Protein AF-A0A965S373-F1 (afdb_monomer_lite)

Structure (mmCIF, N/CA/C/O backbone):
data_AF-A0A965S373-F1
#
_entry.id   AF-A0A965S373-F1
#
loop_
_atom_site.group_PDB
_atom_site.id
_atom_site.type_symbol
_atom_site.label_atom_id
_atom_site.label_alt_id
_atom_site.label_comp_id
_atom_site.label_asym_id
_atom_site.label_entity_id
_atom_site.label_seq_id
_atom_site.pdbx_PDB_ins_code
_atom_site.Cartn_x
_atom_site.Cartn_y
_atom_site.Cartn_z
_atom_site.occupancy
_atom_site.B_iso_or_equiv
_atom_site.auth_seq_id
_atom_site.auth_comp_id
_atom_site.auth_asym_id
_atom_site.auth_atom_id
_atom_site.pdbx_PDB_model_num
ATOM 1 N N . MET A 1 1 ? -3.276 14.914 -12.754 1.00 55.00 1 MET A N 1
ATOM 2 C CA . MET A 1 1 ? -3.321 13.969 -11.616 1.00 55.00 1 MET A CA 1
ATOM 3 C C . MET A 1 1 ? -4.754 13.479 -11.452 1.00 55.00 1 MET A C 1
ATOM 5 O O . MET A 1 1 ? -5.642 14.310 -11.285 1.00 55.00 1 MET A O 1
ATOM 9 N N . ASN A 1 2 ? -5.015 12.175 -11.580 1.00 73.25 2 ASN A N 1
ATOM 10 C CA . ASN A 1 2 ? -6.381 11.646 -11.516 1.00 73.25 2 ASN A CA 1
ATOM 11 C C . ASN A 1 2 ? -6.845 11.510 -10.052 1.00 73.25 2 ASN A C 1
ATOM 13 O O . ASN A 1 2 ? -6.808 10.436 -9.455 1.00 73.25 2 ASN A O 1
ATOM 17 N N . ASN A 1 3 ? -7.256 12.633 -9.456 1.00 81.69 3 ASN A N 1
ATOM 18 C CA . ASN A 1 3 ? -7.684 12.715 -8.053 1.00 81.69 3 ASN A CA 1
ATOM 19 C C . ASN A 1 3 ? -8.822 11.737 -7.715 1.00 81.69 3 ASN A C 1
ATOM 21 O O . ASN A 1 3 ? -8.932 11.292 -6.574 1.00 81.69 3 ASN A O 1
ATOM 25 N N . THR A 1 4 ? -9.654 11.384 -8.694 1.00 89.25 4 THR A N 1
ATOM 26 C CA . THR A 1 4 ? -10.737 10.410 -8.529 1.00 89.25 4 THR A CA 1
ATOM 27 C C . THR A 1 4 ? -10.191 8.998 -8.335 1.00 89.25 4 THR A C 1
ATOM 29 O O . THR A 1 4 ? -10.628 8.300 -7.423 1.00 89.25 4 THR A O 1
ATOM 32 N N . GLN A 1 5 ? -9.188 8.586 -9.117 1.00 91.69 5 GLN A N 1
ATOM 33 C CA . GLN A 1 5 ? -8.554 7.274 -8.949 1.00 91.69 5 GLN A CA 1
ATOM 34 C C . GLN A 1 5 ? -7.871 7.141 -7.58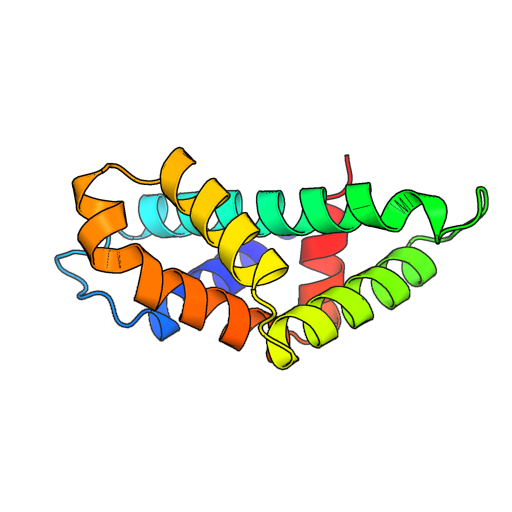3 1.00 91.69 5 GLN A C 1
ATOM 36 O O . GLN A 1 5 ? -8.093 6.147 -6.896 1.00 91.69 5 GLN A O 1
ATOM 41 N N . LEU A 1 6 ? -7.132 8.159 -7.127 1.00 92.31 6 LEU A N 1
ATOM 42 C CA . LEU A 1 6 ? -6.510 8.140 -5.794 1.00 92.31 6 LEU A CA 1
ATOM 43 C C . LEU A 1 6 ? -7.548 8.012 -4.672 1.00 92.31 6 LEU A C 1
ATOM 45 O O . LEU A 1 6 ? -7.368 7.218 -3.748 1.00 92.31 6 LEU A O 1
ATOM 49 N N . LYS A 1 7 ? -8.666 8.742 -4.776 1.00 92.25 7 LYS A N 1
ATOM 50 C CA . LYS A 1 7 ? -9.797 8.617 -3.843 1.00 92.25 7 LYS A CA 1
ATOM 51 C C . LYS A 1 7 ? -10.401 7.220 -3.856 1.00 92.25 7 LYS A C 1
ATOM 53 O O . LYS A 1 7 ? -10.691 6.686 -2.787 1.00 92.25 7 LYS A O 1
ATOM 58 N N . ASN A 1 8 ? -10.543 6.609 -5.029 1.00 93.38 8 ASN A N 1
ATOM 59 C CA . ASN A 1 8 ? -11.066 5.252 -5.152 1.00 93.38 8 ASN A CA 1
ATOM 60 C C . ASN A 1 8 ? -10.127 4.231 -4.498 1.00 93.38 8 ASN A C 1
ATOM 62 O O . ASN A 1 8 ? -10.593 3.387 -3.737 1.00 93.38 8 ASN A O 1
ATOM 66 N N . ILE A 1 9 ? -8.813 4.341 -4.715 1.00 94.94 9 ILE A N 1
ATOM 67 C CA . ILE A 1 9 ? -7.815 3.466 -4.078 1.00 94.94 9 ILE A CA 1
ATOM 68 C C . ILE A 1 9 ? -7.840 3.644 -2.552 1.00 94.94 9 ILE A C 1
ATOM 70 O O . ILE A 1 9 ? -7.922 2.660 -1.818 1.00 94.94 9 ILE A O 1
ATOM 74 N N . GLY A 1 10 ? -7.837 4.887 -2.059 1.00 93.06 10 GLY A N 1
ATOM 75 C CA . GLY A 1 10 ? -7.934 5.167 -0.622 1.00 93.06 10 GLY A CA 1
ATOM 76 C C . GLY A 1 10 ? -9.220 4.612 0.002 1.00 93.06 10 GLY A C 1
ATOM 77 O O . GLY A 1 10 ? -9.185 4.004 1.072 1.00 93.06 10 GLY A O 1
ATOM 78 N N . SER A 1 11 ? -10.345 4.732 -0.706 1.00 91.75 11 SER A N 1
ATOM 79 C CA . SER A 1 11 ? -11.635 4.177 -0.278 1.00 91.75 11 SER A CA 1
ATOM 80 C C . SER A 1 11 ? -11.625 2.646 -0.243 1.00 91.75 11 SER A C 1
ATOM 82 O O . SER A 1 11 ? -12.162 2.064 0.696 1.00 91.75 11 SER A O 1
ATOM 84 N N . LYS A 1 12 ? -10.965 1.980 -1.205 1.00 93.19 12 LYS A N 1
ATOM 85 C CA . LYS A 1 12 ? -10.785 0.515 -1.200 1.00 93.19 12 LYS A CA 1
ATOM 86 C C . LYS A 1 12 ? -10.024 0.043 0.038 1.00 93.19 12 LYS A C 1
ATOM 88 O O . LYS A 1 12 ? -10.444 -0.920 0.676 1.00 93.19 12 LYS A O 1
ATOM 93 N N . VAL A 1 13 ? -8.942 0.732 0.404 1.00 94.31 13 VAL A N 1
ATOM 94 C CA . VAL A 1 13 ? -8.165 0.407 1.612 1.00 94.31 13 VAL A CA 1
ATOM 95 C C . VAL A 1 13 ? -9.020 0.580 2.867 1.00 94.31 13 VAL A C 1
ATOM 97 O O . VAL A 1 13 ? -9.051 -0.317 3.705 1.00 94.31 13 VAL A O 1
ATOM 100 N N . LEU A 1 14 ? -9.754 1.689 2.992 1.00 91.00 14 LEU A N 1
ATOM 101 C CA . LEU A 1 14 ? -10.633 1.914 4.146 1.00 91.00 14 LEU A CA 1
ATOM 102 C C . LEU A 1 14 ? -11.749 0.874 4.247 1.00 91.00 14 LEU A C 1
ATOM 104 O O . LEU A 1 14 ? -12.030 0.394 5.343 1.00 91.00 14 LEU A O 1
ATOM 108 N N . ALA A 1 15 ? -12.354 0.500 3.119 1.00 90.25 15 ALA A N 1
ATOM 109 C CA . ALA A 1 15 ? -13.367 -0.547 3.081 1.00 90.25 15 ALA A CA 1
ATOM 110 C C . ALA A 1 15 ? -12.797 -1.897 3.552 1.00 90.25 15 ALA A C 1
ATOM 112 O O . ALA A 1 15 ? -13.415 -2.566 4.376 1.00 90.25 15 ALA A O 1
ATOM 113 N N . LYS A 1 16 ? -11.588 -2.267 3.105 1.00 92.81 16 LYS A N 1
ATOM 114 C CA . LYS A 1 16 ? -10.909 -3.502 3.541 1.00 92.81 16 LYS A CA 1
ATOM 115 C C . LYS A 1 16 ? -10.458 -3.475 5.001 1.00 92.81 16 LYS A C 1
ATOM 117 O O . LYS A 1 16 ? -10.388 -4.525 5.629 1.00 92.81 16 LYS A O 1
ATOM 122 N N . ALA A 1 17 ? -10.151 -2.300 5.547 1.00 90.69 17 ALA A N 1
ATOM 123 C CA . ALA A 1 17 ? -9.758 -2.168 6.947 1.00 90.69 17 ALA A CA 1
ATOM 124 C C . ALA A 1 17 ? -10.915 -2.454 7.921 1.00 90.69 17 ALA A C 1
ATOM 126 O O . ALA A 1 17 ? -10.655 -2.661 9.103 1.00 90.69 17 ALA A O 1
ATOM 127 N N . ASN A 1 18 ? -12.162 -2.481 7.429 1.00 84.25 18 ASN A N 1
ATOM 128 C CA . ASN A 1 18 ? -13.373 -2.790 8.192 1.00 84.25 18 ASN A CA 1
ATOM 129 C C . ASN A 1 18 ? -13.507 -1.971 9.492 1.00 84.25 18 ASN A C 1
ATOM 131 O O . ASN A 1 18 ? -13.902 -2.482 10.536 1.00 84.25 18 ASN A O 1
ATOM 135 N N . ILE A 1 19 ? -13.126 -0.693 9.426 1.00 82.19 19 ILE A N 1
ATOM 136 C CA . ILE A 1 19 ? -13.314 0.273 10.512 1.00 82.19 19 ILE A CA 1
ATOM 137 C C . ILE A 1 19 ? -14.765 0.761 10.439 1.00 82.19 19 ILE A C 1
ATOM 139 O O . ILE A 1 19 ? -15.239 1.093 9.347 1.00 82.19 19 ILE A O 1
ATOM 143 N N . SER A 1 20 ? -15.465 0.768 11.574 1.00 72.69 20 SER A N 1
ATOM 144 C CA . SER A 1 20 ? -16.879 1.154 11.670 1.00 72.69 20 SER A CA 1
ATOM 145 C C . SER A 1 20 ? -17.104 2.594 11.182 1.00 72.69 20 SER A C 1
ATOM 147 O O . SER A 1 20 ? -16.204 3.429 11.247 1.00 72.69 20 SER A O 1
ATOM 149 N N . GLU A 1 21 ? -18.274 2.894 10.611 1.00 67.94 21 GLU A N 1
ATOM 150 C CA . GLU A 1 21 ? -18.518 4.195 9.963 1.00 67.94 21 GLU A CA 1
ATOM 151 C C . GLU A 1 21 ? -18.567 5.364 10.949 1.00 67.94 21 GLU A C 1
ATOM 153 O O . GLU A 1 21 ? -18.131 6.462 10.618 1.00 67.94 21 GLU A O 1
ATOM 158 N N . ASP A 1 22 ? -19.033 5.100 12.165 1.00 65.88 22 ASP A N 1
ATOM 159 C CA . ASP A 1 22 ? -18.997 5.995 13.319 1.00 65.88 22 ASP A CA 1
ATOM 160 C C . ASP A 1 22 ? -17.563 6.322 13.766 1.00 65.88 22 ASP A C 1
ATOM 162 O O . ASP A 1 22 ? -17.306 7.393 14.317 1.00 65.88 22 ASP A O 1
ATOM 166 N N . GLU A 1 23 ? -16.607 5.446 13.453 1.00 67.31 23 GLU A N 1
ATOM 167 C CA . GLU A 1 23 ? -15.184 5.624 13.747 1.00 67.31 23 GLU A CA 1
ATOM 168 C C . GLU A 1 23 ? -14.357 6.047 12.526 1.00 67.31 23 GLU A C 1
ATOM 170 O O . GLU A 1 23 ? -13.186 6.423 12.665 1.00 67.31 23 GLU A O 1
ATOM 175 N N . LYS A 1 24 ? -14.948 6.025 11.324 1.00 65.12 24 LYS A N 1
ATOM 176 C CA . LYS A 1 24 ? -14.349 6.608 10.121 1.00 65.12 24 LYS A CA 1
ATOM 177 C C . LYS A 1 24 ? -14.346 8.124 10.301 1.00 65.12 24 LYS A C 1
ATOM 179 O O . LYS A 1 24 ? -15.348 8.790 10.060 1.00 65.12 24 LYS A O 1
ATOM 184 N N . PHE A 1 25 ? -13.193 8.671 10.694 1.00 56.88 25 PHE A N 1
ATOM 185 C CA . PHE A 1 25 ? -12.903 10.112 10.730 1.00 56.88 25 PHE A CA 1
ATOM 186 C C . PHE A 1 25 ? -13.533 10.784 9.511 1.00 56.88 25 PHE A C 1
ATOM 188 O O . PHE A 1 25 ? -13.104 10.458 8.405 1.00 56.88 25 PHE A O 1
ATOM 195 N N . GLY A 1 26 ? -14.563 11.625 9.716 1.00 58.81 26 GLY A N 1
ATOM 196 C CA . GLY A 1 26 ? -15.470 12.166 8.688 1.00 58.81 26 GLY A CA 1
ATOM 197 C C . GLY A 1 26 ? -14.990 11.905 7.263 1.00 58.81 26 GLY A C 1
ATOM 198 O O . GLY A 1 26 ? -14.037 12.555 6.841 1.00 58.81 26 GLY A O 1
ATOM 199 N N . SER A 1 27 ? -15.585 10.899 6.603 1.00 70.06 27 SER A N 1
ATOM 200 C CA . SER A 1 27 ? -15.000 10.015 5.565 1.00 70.06 27 SER A CA 1
ATOM 201 C C . SER A 1 27 ? -13.923 10.601 4.636 1.00 70.06 27 SER A C 1
ATOM 203 O O . SER A 1 27 ? -12.963 9.917 4.286 1.00 70.06 27 SER A O 1
ATOM 205 N N . VAL A 1 28 ? -14.037 11.874 4.267 1.00 80.00 28 VAL A N 1
ATOM 206 C CA . VAL A 1 28 ? -13.063 12.635 3.481 1.00 80.00 28 VAL A CA 1
ATOM 207 C C . VAL A 1 28 ? -11.689 12.734 4.158 1.00 80.00 28 VAL A C 1
ATOM 209 O O . VAL A 1 28 ? -10.684 12.491 3.493 1.00 80.00 28 VAL A O 1
ATOM 212 N N . ILE A 1 29 ? -11.613 13.058 5.454 1.00 82.25 29 ILE A N 1
ATOM 213 C CA . ILE A 1 29 ? -10.332 13.208 6.173 1.00 82.25 29 ILE A CA 1
ATOM 214 C C . ILE A 1 29 ? -9.617 11.858 6.247 1.00 82.25 29 ILE A C 1
ATOM 216 O O . ILE A 1 29 ? -8.427 11.777 5.939 1.00 82.25 29 ILE A O 1
ATOM 220 N N . ALA A 1 30 ? -10.350 10.787 6.571 1.00 84.25 30 ALA A N 1
ATOM 221 C CA . ALA A 1 30 ? -9.804 9.434 6.563 1.00 84.25 30 ALA A CA 1
ATOM 222 C C . ALA A 1 30 ? -9.248 9.054 5.182 1.00 84.25 30 ALA A C 1
ATOM 224 O O . ALA A 1 30 ? -8.129 8.554 5.092 1.00 84.25 30 ALA A O 1
ATOM 225 N N . ILE A 1 31 ? -9.987 9.323 4.099 1.00 88.31 31 ILE A N 1
ATOM 226 C CA . ILE A 1 31 ? -9.530 9.022 2.734 1.00 88.31 31 ILE A CA 1
ATOM 227 C C . ILE A 1 31 ? -8.241 9.785 2.409 1.00 88.31 31 ILE A C 1
ATOM 229 O O . ILE A 1 31 ? -7.295 9.186 1.900 1.00 88.31 31 ILE A O 1
ATOM 233 N N . LEU A 1 32 ? -8.173 11.083 2.721 1.00 89.38 32 LEU A N 1
ATOM 234 C CA . LEU A 1 32 ? -6.985 11.905 2.464 1.00 89.38 32 LEU A CA 1
ATOM 235 C C . LEU A 1 32 ? -5.762 11.406 3.241 1.00 89.38 32 LEU A C 1
ATOM 237 O O . LEU A 1 32 ? -4.675 11.299 2.675 1.00 89.38 32 LEU A O 1
ATOM 241 N N . MET A 1 33 ? -5.951 11.033 4.506 1.00 90.50 33 MET A N 1
ATOM 242 C CA . MET A 1 33 ? -4.904 10.450 5.341 1.00 90.50 33 MET A CA 1
ATOM 243 C C . MET A 1 33 ? -4.402 9.116 4.772 1.00 90.50 33 MET A C 1
ATOM 245 O O . MET A 1 33 ? -3.198 8.898 4.661 1.00 90.50 33 MET A O 1
ATOM 249 N N . ILE A 1 34 ? -5.306 8.232 4.339 1.00 93.19 34 ILE A N 1
ATOM 250 C CA . ILE A 1 34 ? -4.912 6.968 3.707 1.00 93.19 34 ILE A CA 1
ATOM 251 C C . ILE A 1 34 ? -4.163 7.206 2.393 1.00 93.19 34 ILE A C 1
ATOM 253 O O . ILE A 1 34 ? -3.154 6.547 2.153 1.00 93.19 34 ILE A O 1
ATOM 257 N N . ILE A 1 35 ? -4.586 8.168 1.570 1.00 93.69 35 ILE A N 1
ATOM 258 C CA . ILE A 1 35 ? -3.847 8.543 0.356 1.00 93.69 35 ILE A CA 1
ATOM 259 C C . ILE A 1 35 ? -2.437 9.038 0.714 1.00 93.69 35 ILE A C 1
ATOM 261 O O . ILE A 1 35 ? -1.476 8.589 0.092 1.00 93.69 35 ILE A O 1
ATOM 265 N N . SER A 1 36 ? -2.292 9.892 1.736 1.00 93.94 36 SER A N 1
ATOM 266 C CA . SER A 1 36 ? -0.985 10.355 2.241 1.00 93.94 36 SER A CA 1
ATOM 267 C C . SER A 1 36 ? -0.072 9.181 2.615 1.00 93.94 36 SER A C 1
ATOM 269 O O . SER A 1 36 ? 1.076 9.098 2.162 1.00 93.94 36 SER A O 1
ATOM 271 N N . ILE A 1 37 ? -0.608 8.212 3.366 1.00 95.00 37 ILE A N 1
ATOM 272 C CA . ILE A 1 37 ? 0.106 6.991 3.758 1.00 95.00 37 ILE A CA 1
ATOM 273 C C . ILE A 1 37 ? 0.538 6.194 2.524 1.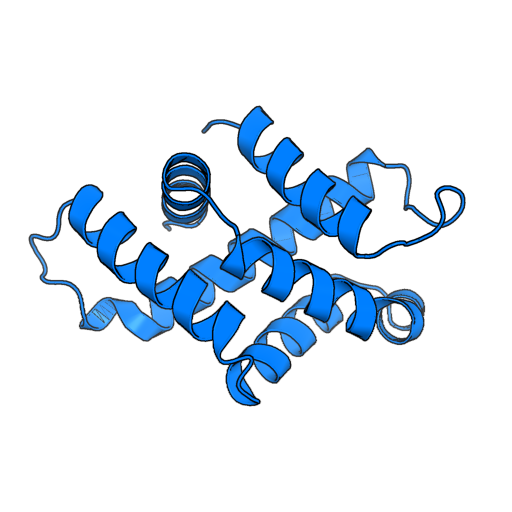00 95.00 37 ILE A C 1
ATOM 275 O O . ILE A 1 37 ? 1.711 5.830 2.423 1.00 95.00 37 ILE A O 1
ATOM 279 N N . ILE A 1 38 ? -0.376 5.940 1.580 1.00 96.12 38 ILE A N 1
ATOM 280 C CA . ILE A 1 38 ? -0.087 5.175 0.358 1.00 96.12 38 ILE A CA 1
ATOM 281 C C . ILE A 1 38 ? 1.031 5.856 -0.433 1.00 96.12 38 ILE A C 1
ATOM 283 O O . ILE A 1 38 ? 2.043 5.221 -0.721 1.00 96.12 38 ILE A O 1
ATOM 287 N N . LEU A 1 39 ? 0.898 7.149 -0.738 1.00 95.44 39 LEU A N 1
ATOM 288 C CA . LEU A 1 39 ? 1.895 7.880 -1.523 1.00 95.44 39 LEU A CA 1
ATOM 289 C C . LEU A 1 39 ? 3.257 7.909 -0.825 1.00 95.44 39 LEU A C 1
ATOM 291 O O . LEU A 1 39 ? 4.288 7.764 -1.479 1.00 95.44 39 LEU A O 1
ATOM 295 N N . THR A 1 40 ? 3.280 8.017 0.504 1.00 95.69 40 THR A N 1
ATOM 296 C CA . THR A 1 40 ? 4.522 7.939 1.282 1.00 95.69 40 THR A CA 1
ATOM 297 C C . THR A 1 40 ? 5.170 6.556 1.182 1.00 95.69 40 THR A C 1
ATOM 299 O O . THR A 1 40 ? 6.388 6.465 1.026 1.00 95.69 40 THR A O 1
ATOM 302 N N . VAL A 1 41 ? 4.387 5.471 1.223 1.00 94.81 41 VAL A N 1
ATOM 303 C CA . VAL A 1 41 ? 4.897 4.103 1.013 1.00 94.81 41 VAL A CA 1
ATOM 304 C C . VAL A 1 41 ? 5.497 3.960 -0.386 1.00 94.81 41 VAL A C 1
ATOM 306 O O . VAL A 1 41 ? 6.614 3.457 -0.514 1.00 94.81 41 VAL A O 1
ATOM 309 N N . ILE A 1 42 ? 4.797 4.438 -1.420 1.00 95.50 42 ILE A N 1
ATOM 310 C CA . ILE A 1 42 ? 5.277 4.358 -2.805 1.00 95.50 42 ILE A CA 1
ATOM 311 C C . ILE A 1 42 ? 6.554 5.179 -2.997 1.00 95.50 42 ILE A C 1
ATOM 313 O O . ILE A 1 42 ? 7.511 4.664 -3.566 1.00 95.50 42 ILE A O 1
ATOM 317 N N . ARG A 1 43 ? 6.637 6.399 -2.451 1.00 94.50 43 ARG A N 1
ATOM 318 C CA . ARG A 1 43 ? 7.868 7.212 -2.487 1.00 94.50 43 ARG A CA 1
ATOM 319 C C . ARG A 1 43 ? 9.054 6.499 -1.857 1.00 94.50 43 ARG A C 1
ATOM 321 O O . ARG A 1 43 ? 10.138 6.493 -2.426 1.00 94.50 43 ARG A O 1
ATOM 328 N N . VAL A 1 44 ? 8.856 5.870 -0.698 1.00 93.12 44 VAL A N 1
ATOM 329 C CA . VAL A 1 44 ? 9.922 5.097 -0.042 1.00 93.12 44 VAL A CA 1
ATOM 330 C C . VAL A 1 44 ? 10.371 3.935 -0.927 1.00 93.12 44 VAL A C 1
ATOM 332 O O . VAL A 1 44 ? 11.570 3.704 -1.052 1.00 93.12 44 VAL A O 1
ATOM 335 N N . LEU A 1 45 ? 9.436 3.227 -1.564 1.00 93.25 45 LEU A N 1
ATOM 336 C CA . LEU A 1 45 ? 9.758 2.148 -2.499 1.00 93.25 45 LEU A CA 1
ATOM 337 C C . LEU A 1 45 ? 10.552 2.667 -3.704 1.00 93.25 45 LEU A C 1
ATOM 339 O O . LEU A 1 45 ? 11.571 2.073 -4.054 1.00 93.25 45 LEU A O 1
ATOM 343 N N . GLN A 1 46 ? 10.113 3.774 -4.309 1.00 92.62 46 GLN A N 1
ATOM 344 C CA . GLN A 1 46 ? 10.786 4.404 -5.445 1.00 92.62 46 GLN A CA 1
ATOM 345 C C . GLN A 1 46 ? 12.211 4.818 -5.081 1.00 92.62 46 GLN A C 1
ATOM 347 O O . GLN A 1 46 ? 13.149 4.462 -5.790 1.00 92.62 46 GLN A O 1
ATOM 352 N N . GLU A 1 47 ? 12.384 5.478 -3.936 1.00 92.06 47 GLU A N 1
ATOM 353 C CA . GLU A 1 47 ? 13.678 5.950 -3.442 1.00 92.06 47 GLU A CA 1
ATOM 354 C C . GLU A 1 47 ? 14.634 4.791 -3.124 1.00 92.06 47 GLU A C 1
ATOM 356 O O . GLU A 1 47 ? 15.813 4.839 -3.471 1.00 92.06 47 GLU A O 1
ATOM 361 N N . CYS A 1 48 ? 14.133 3.708 -2.518 1.00 89.38 48 CYS A N 1
ATOM 362 C CA . CYS A 1 48 ? 14.932 2.510 -2.248 1.00 89.38 48 CYS A CA 1
ATOM 363 C C . CYS A 1 48 ? 15.382 1.791 -3.529 1.00 89.38 48 CYS A C 1
ATOM 365 O O . CYS A 1 48 ? 16.444 1.173 -3.539 1.00 89.38 48 CYS A O 1
ATOM 367 N N . ASN A 1 49 ? 14.589 1.869 -4.598 1.00 89.06 49 ASN A N 1
ATOM 368 C CA . ASN A 1 49 ? 14.823 1.145 -5.845 1.00 89.06 49 ASN A CA 1
ATOM 369 C C . ASN A 1 49 ? 15.314 2.042 -6.995 1.00 89.06 49 ASN A C 1
ATOM 371 O O . ASN A 1 49 ? 15.492 1.547 -8.104 1.00 89.06 49 ASN A O 1
ATOM 375 N N . LYS A 1 50 ? 15.567 3.337 -6.769 1.00 87.81 50 LYS A N 1
ATOM 376 C CA . LYS A 1 50 ? 15.923 4.303 -7.828 1.00 87.81 50 LYS A CA 1
ATOM 377 C C . LYS A 1 50 ? 17.167 3.914 -8.631 1.00 87.81 50 LYS A C 1
ATOM 379 O O . LYS A 1 50 ? 17.235 4.181 -9.822 1.00 87.81 50 LYS A O 1
ATOM 384 N N . ASN A 1 51 ? 18.108 3.214 -7.998 1.00 89.38 51 ASN A N 1
ATOM 385 C CA . ASN A 1 51 ? 19.342 2.748 -8.637 1.00 89.38 51 ASN A CA 1
ATOM 386 C C . ASN A 1 51 ? 19.126 1.550 -9.580 1.00 89.38 51 ASN A C 1
ATOM 388 O O . ASN A 1 51 ? 20.041 1.187 -10.311 1.00 89.38 51 ASN A O 1
ATOM 392 N N . LYS A 1 52 ? 17.947 0.911 -9.552 1.00 89.81 52 LYS A N 1
ATOM 393 C CA . LYS A 1 52 ? 17.584 -0.177 -10.477 1.00 89.81 52 LYS A CA 1
ATOM 394 C C . LYS A 1 52 ? 17.135 0.346 -11.848 1.00 89.81 52 LYS A C 1
ATOM 396 O O . LYS A 1 52 ? 16.969 -0.447 -12.768 1.00 89.81 52 LYS A O 1
ATOM 401 N N . LEU A 1 53 ? 16.913 1.654 -11.981 1.00 88.12 53 LEU A N 1
ATOM 402 C CA . LEU A 1 53 ? 16.541 2.295 -13.238 1.00 88.12 53 LEU A CA 1
ATOM 403 C C . LEU A 1 53 ? 17.767 2.916 -13.906 1.00 88.12 53 LEU A C 1
ATOM 405 O O . LEU A 1 53 ? 18.634 3.483 -13.242 1.00 88.12 53 LEU A O 1
ATOM 409 N N . SER A 1 54 ? 17.817 2.843 -15.235 1.00 86.06 54 SER A N 1
ATOM 410 C CA . SER A 1 54 ? 18.804 3.581 -16.017 1.00 86.06 54 SER A CA 1
ATOM 411 C C . SER A 1 54 ? 18.486 5.081 -16.025 1.00 86.06 54 SER A C 1
ATOM 413 O O . SER A 1 54 ? 17.337 5.501 -15.859 1.00 86.06 54 SER A O 1
ATOM 415 N N . ALA A 1 55 ? 19.505 5.904 -16.288 1.00 80.38 55 ALA A N 1
ATOM 416 C CA . ALA A 1 55 ? 19.338 7.351 -16.451 1.00 80.38 55 ALA A CA 1
ATOM 417 C C . ALA A 1 55 ? 18.370 7.722 -17.597 1.00 80.38 55 ALA A C 1
ATOM 419 O O . ALA A 1 55 ? 17.780 8.796 -17.577 1.00 80.38 55 ALA A O 1
ATOM 420 N N . SER A 1 56 ? 18.191 6.828 -18.573 1.00 83.62 56 SER A N 1
ATOM 421 C CA . SER A 1 56 ? 17.312 6.982 -19.736 1.00 83.62 56 SER A CA 1
ATOM 422 C C . SER A 1 56 ? 15.981 6.225 -19.613 1.00 83.62 56 SER A C 1
ATOM 424 O O . SER A 1 56 ? 15.341 5.950 -20.626 1.00 83.62 56 SER A O 1
ATOM 426 N N . CYS A 1 57 ? 15.556 5.863 -18.397 1.00 87.44 57 CYS A N 1
ATOM 427 C CA . CYS A 1 57 ? 14.302 5.137 -18.197 1.00 87.44 57 CYS A CA 1
ATOM 428 C C . CYS A 1 57 ? 13.065 5.969 -18.576 1.00 87.44 57 CYS A C 1
ATOM 430 O O . CYS A 1 57 ? 12.969 7.169 -18.305 1.00 87.44 57 CYS A O 1
ATOM 432 N N . THR A 1 58 ? 12.084 5.306 -19.180 1.00 89.75 58 THR A N 1
ATOM 433 C CA . THR A 1 58 ? 10.790 5.894 -19.525 1.00 89.75 58 THR A CA 1
ATOM 434 C C . THR A 1 58 ? 9.809 5.808 -18.351 1.00 89.75 58 THR A C 1
ATOM 436 O O . THR A 1 58 ? 10.009 5.072 -17.381 1.00 89.75 58 THR A O 1
ATOM 439 N N . ALA A 1 59 ? 8.690 6.533 -18.440 1.00 87.06 59 ALA A N 1
ATOM 440 C CA . ALA A 1 59 ? 7.595 6.395 -17.476 1.00 87.06 59 ALA A CA 1
ATOM 441 C C . ALA A 1 59 ? 7.020 4.963 -17.442 1.00 87.06 59 ALA A C 1
ATOM 443 O O . ALA A 1 59 ? 6.650 4.473 -16.374 1.00 87.06 59 ALA A O 1
ATOM 444 N N . ALA A 1 60 ? 7.006 4.272 -18.588 1.00 89.19 60 ALA A N 1
ATOM 445 C CA . ALA A 1 60 ? 6.571 2.882 -18.684 1.00 89.19 60 ALA A CA 1
ATOM 446 C C . ALA A 1 60 ? 7.523 1.937 -17.931 1.00 89.19 60 ALA A C 1
ATOM 448 O O . ALA A 1 60 ? 7.056 1.072 -17.189 1.00 89.19 60 ALA A O 1
ATOM 449 N N . ASP A 1 61 ? 8.838 2.156 -18.030 1.00 90.56 61 ASP A N 1
ATOM 450 C CA . ASP A 1 61 ? 9.839 1.364 -17.301 1.00 90.56 61 ASP A CA 1
ATOM 451 C C . ASP A 1 61 ? 9.684 1.526 -15.786 1.00 90.56 61 ASP A C 1
ATOM 453 O O . ASP A 1 61 ? 9.701 0.543 -15.042 1.00 90.56 61 ASP A O 1
ATOM 457 N N . LYS A 1 62 ? 9.456 2.766 -15.325 1.00 90.50 62 LYS A N 1
ATOM 458 C CA . LYS A 1 62 ? 9.163 3.065 -13.915 1.00 90.50 62 LYS A CA 1
ATOM 459 C C . LYS A 1 62 ? 7.909 2.342 -13.437 1.00 90.50 62 LYS A C 1
ATOM 461 O O . LYS A 1 62 ? 7.939 1.704 -12.386 1.00 90.50 62 LYS A O 1
ATOM 466 N N . CYS A 1 63 ? 6.817 2.428 -14.196 1.00 91.44 63 CYS A N 1
ATOM 467 C CA . CYS A 1 63 ? 5.562 1.764 -13.844 1.00 91.44 63 CYS A CA 1
ATOM 468 C C . CYS A 1 63 ? 5.715 0.242 -13.814 1.00 91.44 63 CYS A C 1
ATOM 470 O O . CYS A 1 63 ? 5.197 -0.394 -12.900 1.00 91.44 63 CYS A O 1
ATOM 472 N N . SER A 1 64 ? 6.458 -0.333 -14.761 1.00 92.56 64 SER A N 1
ATOM 473 C CA . SER A 1 64 ? 6.729 -1.770 -14.807 1.00 92.56 64 SER A CA 1
ATOM 474 C C . SER A 1 64 ? 7.537 -2.227 -13.590 1.00 92.56 64 SER A C 1
ATOM 476 O O . SER A 1 64 ? 7.098 -3.110 -12.852 1.00 92.56 64 SER A O 1
ATOM 478 N N . LEU A 1 65 ? 8.681 -1.586 -13.324 1.00 93.94 65 LEU A N 1
ATOM 479 C CA . LEU A 1 65 ? 9.550 -1.946 -12.203 1.00 93.94 65 LEU A CA 1
ATOM 480 C C . LEU A 1 65 ? 8.845 -1.745 -10.858 1.00 93.94 65 LEU A C 1
ATOM 482 O O . LEU A 1 65 ? 8.752 -2.669 -10.052 1.00 93.94 65 LEU A O 1
ATOM 486 N N . TYR A 1 66 ? 8.348 -0.535 -10.597 1.00 94.69 66 TYR A N 1
ATOM 487 C CA . TYR A 1 66 ? 7.743 -0.224 -9.307 1.00 94.69 66 TYR A CA 1
ATOM 488 C C . TYR A 1 66 ? 6.406 -0.937 -9.119 1.00 94.69 66 TYR A C 1
ATOM 490 O O . TYR A 1 66 ? 6.102 -1.344 -8.003 1.00 94.69 66 TYR A O 1
ATOM 498 N N . GLY A 1 67 ? 5.639 -1.160 -10.187 1.00 94.50 67 GLY A N 1
ATOM 499 C CA . GLY A 1 67 ? 4.425 -1.970 -10.148 1.00 94.50 67 GLY A CA 1
ATOM 500 C C . GLY A 1 67 ? 4.687 -3.413 -9.733 1.00 94.50 67 GLY A C 1
ATOM 501 O O . GLY A 1 67 ? 3.989 -3.933 -8.859 1.00 94.50 67 GLY A O 1
ATOM 502 N N . ALA A 1 68 ? 5.717 -4.042 -10.308 1.00 95.00 68 ALA A N 1
ATOM 503 C CA . ALA A 1 68 ? 6.136 -5.387 -9.926 1.00 95.00 68 ALA A CA 1
ATOM 504 C C . ALA A 1 68 ? 6.564 -5.445 -8.450 1.00 95.00 68 ALA A C 1
ATOM 506 O O . ALA A 1 68 ? 6.091 -6.301 -7.705 1.00 95.00 68 ALA A O 1
ATOM 507 N N . GLU A 1 69 ? 7.376 -4.485 -8.002 1.00 95.62 69 GLU A N 1
ATOM 508 C CA . GLU A 1 69 ? 7.855 -4.406 -6.616 1.00 95.62 69 GLU A CA 1
ATOM 509 C C . GLU A 1 69 ? 6.708 -4.160 -5.618 1.00 95.62 69 GLU A C 1
ATOM 511 O O . GLU A 1 69 ? 6.680 -4.775 -4.553 1.00 95.62 69 GLU A O 1
ATOM 516 N N . ILE A 1 70 ? 5.728 -3.305 -5.951 1.00 96.19 70 ILE A N 1
ATOM 517 C CA . ILE A 1 70 ? 4.530 -3.091 -5.120 1.00 96.19 70 ILE A CA 1
ATOM 518 C C . ILE A 1 70 ? 3.811 -4.423 -4.896 1.00 96.19 70 ILE A C 1
ATOM 520 O O . ILE A 1 70 ? 3.549 -4.787 -3.747 1.00 96.19 70 ILE A O 1
ATOM 524 N N . LYS A 1 71 ? 3.541 -5.174 -5.973 1.00 96.56 71 LYS A N 1
ATOM 525 C CA . LYS A 1 71 ? 2.874 -6.478 -5.875 1.00 96.56 71 LYS A CA 1
ATOM 526 C C . LYS A 1 71 ? 3.711 -7.479 -5.092 1.00 96.56 71 LYS A C 1
ATOM 528 O O . LYS A 1 71 ? 3.187 -8.121 -4.185 1.00 96.56 71 LYS A O 1
ATOM 533 N N . GLU A 1 72 ? 5.003 -7.582 -5.388 1.00 96.31 72 GLU A N 1
ATOM 534 C CA . GLU A 1 72 ? 5.903 -8.515 -4.712 1.00 96.31 72 GLU A CA 1
ATOM 535 C C . GLU A 1 72 ? 5.948 -8.260 -3.200 1.00 96.31 72 GLU A C 1
ATOM 537 O O . GLU A 1 72 ? 5.750 -9.185 -2.409 1.00 96.31 72 GLU A O 1
ATOM 542 N N . TYR A 1 73 ? 6.155 -7.013 -2.764 1.00 96.38 73 TYR A N 1
ATOM 543 C CA . TYR A 1 73 ? 6.203 -6.697 -1.336 1.00 96.38 73 TYR A CA 1
ATOM 544 C C . TYR A 1 73 ? 4.853 -6.895 -0.646 1.00 96.38 73 TYR A C 1
ATOM 546 O O . TYR A 1 73 ? 4.826 -7.316 0.519 1.00 96.38 73 TYR A O 1
ATOM 554 N N . SER A 1 74 ? 3.753 -6.622 -1.350 1.00 96.88 74 SER A N 1
ATOM 555 C CA . SER A 1 74 ? 2.400 -6.884 -0.867 1.00 96.88 74 SER A CA 1
ATOM 556 C C . SER A 1 74 ? 2.107 -8.372 -0.689 1.00 96.88 74 SER A C 1
ATOM 558 O O . SER A 1 74 ? 1.537 -8.743 0.334 1.00 96.88 74 SER A O 1
ATOM 560 N N . ILE A 1 75 ? 2.551 -9.228 -1.613 1.00 96.69 75 ILE A N 1
ATOM 561 C CA . ILE A 1 75 ? 2.377 -10.688 -1.543 1.00 96.69 75 ILE A CA 1
ATOM 562 C C . ILE A 1 75 ? 3.301 -11.290 -0.480 1.00 96.69 75 ILE A C 1
ATOM 564 O O . ILE A 1 75 ? 2.867 -12.042 0.391 1.00 96.69 75 ILE A O 1
ATOM 568 N N . ARG A 1 76 ? 4.589 -10.927 -0.505 1.00 96.62 76 ARG A N 1
ATOM 569 C CA . ARG A 1 76 ? 5.606 -11.470 0.408 1.00 96.62 76 ARG A CA 1
ATOM 570 C C . ARG A 1 76 ? 5.356 -11.068 1.861 1.00 96.62 76 ARG A C 1
ATOM 572 O O . ARG A 1 76 ? 5.764 -11.784 2.775 1.00 96.62 76 ARG A O 1
ATOM 579 N N . ARG A 1 77 ? 4.745 -9.897 2.092 1.00 95.69 77 ARG A N 1
ATOM 580 C CA . ARG A 1 77 ? 4.416 -9.355 3.428 1.00 95.69 77 ARG A CA 1
ATOM 581 C C . ARG A 1 77 ? 5.594 -9.415 4.405 1.00 95.69 77 ARG A C 1
ATOM 583 O O . ARG A 1 77 ? 5.425 -9.722 5.593 1.00 95.69 77 ARG A O 1
ATOM 590 N N . GLY A 1 78 ? 6.794 -9.131 3.897 1.00 96.06 78 GLY A N 1
ATOM 591 C CA . GLY A 1 78 ? 8.041 -9.237 4.646 1.00 96.06 78 GLY A CA 1
ATOM 592 C C . GLY A 1 78 ? 8.062 -8.329 5.876 1.00 96.06 78 GLY A C 1
ATOM 593 O O . GLY A 1 78 ? 7.407 -7.284 5.917 1.00 96.06 78 GLY A O 1
ATOM 594 N N . TRP A 1 79 ? 8.846 -8.709 6.889 1.00 96.56 79 TRP A N 1
ATOM 595 C CA . TRP A 1 79 ? 8.966 -7.931 8.127 1.00 96.56 79 TRP A CA 1
ATOM 596 C C . TRP A 1 79 ? 9.384 -6.480 7.861 1.00 96.56 79 TRP A C 1
ATOM 598 O O . TRP A 1 79 ? 8.798 -5.568 8.439 1.00 96.56 79 TRP A O 1
ATOM 608 N N . PHE A 1 80 ? 10.328 -6.254 6.941 1.00 92.06 80 PHE A N 1
ATOM 609 C CA . PHE A 1 80 ? 10.779 -4.906 6.590 1.00 92.06 80 PHE A CA 1
ATOM 610 C C . PHE A 1 80 ? 9.648 -4.056 5.995 1.00 92.06 80 PHE A C 1
ATOM 612 O O . PHE A 1 80 ? 9.439 -2.928 6.439 1.00 92.06 80 PHE A O 1
ATOM 619 N N . THR A 1 81 ? 8.862 -4.613 5.067 1.00 94.44 81 THR A N 1
ATOM 620 C CA . THR A 1 81 ? 7.679 -3.959 4.484 1.00 94.44 81 THR A CA 1
ATOM 621 C C . THR A 1 81 ? 6.668 -3.593 5.568 1.00 94.44 81 THR A C 1
ATOM 623 O O . THR A 1 81 ? 6.276 -2.432 5.694 1.00 94.44 81 THR A O 1
ATOM 626 N N . LYS A 1 82 ? 6.308 -4.559 6.427 1.00 97.00 82 LYS A N 1
ATOM 627 C CA . LYS A 1 82 ? 5.388 -4.334 7.553 1.00 97.00 82 LYS A CA 1
ATOM 628 C C . LYS A 1 82 ? 5.908 -3.260 8.505 1.00 97.00 82 LYS A C 1
ATOM 630 O O . LYS A 1 82 ? 5.145 -2.397 8.928 1.00 97.00 82 LYS A O 1
ATOM 635 N N . MET A 1 83 ? 7.197 -3.299 8.837 1.00 96.62 83 MET A N 1
ATOM 636 C CA . MET A 1 83 ? 7.846 -2.335 9.722 1.00 96.62 83 MET A CA 1
ATOM 637 C C . MET A 1 83 ? 7.813 -0.922 9.130 1.00 96.62 83 MET A C 1
ATOM 639 O O . MET A 1 83 ? 7.444 0.021 9.830 1.00 96.62 83 MET A O 1
ATOM 643 N N . ARG A 1 84 ? 8.120 -0.768 7.836 1.00 95.00 84 ARG A N 1
ATOM 644 C CA . ARG A 1 84 ? 8.084 0.529 7.144 1.00 95.00 84 ARG A CA 1
ATOM 645 C C . ARG A 1 84 ? 6.676 1.113 7.087 1.00 95.00 84 ARG A C 1
ATOM 647 O O . ARG A 1 84 ? 6.506 2.266 7.477 1.00 95.00 84 ARG A O 1
ATOM 654 N N . ILE A 1 85 ? 5.673 0.318 6.710 1.00 96.88 85 ILE A N 1
ATOM 655 C CA . ILE A 1 85 ? 4.268 0.755 6.715 1.00 96.88 85 ILE A CA 1
ATOM 656 C C . ILE A 1 85 ? 3.841 1.146 8.135 1.00 96.88 85 ILE A C 1
ATOM 658 O O . ILE A 1 85 ? 3.328 2.241 8.340 1.00 96.88 85 ILE A O 1
ATOM 662 N N . LYS A 1 86 ? 4.134 0.318 9.149 1.00 96.94 86 LYS A N 1
ATOM 663 C CA . LYS A 1 86 ? 3.833 0.636 10.557 1.00 96.94 86 LYS A CA 1
ATOM 664 C C . LYS A 1 86 ? 4.502 1.924 11.036 1.00 96.94 86 LYS A C 1
ATOM 666 O O . LYS A 1 86 ? 3.920 2.622 11.861 1.00 96.94 86 LYS A O 1
ATOM 671 N N . LYS A 1 87 ? 5.705 2.244 10.553 1.00 96.31 87 LYS A N 1
ATOM 672 C CA . LYS A 1 87 ? 6.394 3.500 10.877 1.00 96.31 87 LYS A CA 1
ATOM 673 C C . LYS A 1 87 ? 5.690 4.709 10.258 1.00 96.31 87 LYS A C 1
ATOM 675 O O . LYS A 1 87 ? 5.615 5.738 10.918 1.00 96.31 87 LYS A O 1
ATOM 680 N N . ILE A 1 88 ? 5.178 4.583 9.033 1.00 95.94 88 ILE A N 1
ATOM 681 C CA . ILE A 1 88 ? 4.396 5.634 8.362 1.00 95.94 88 ILE A CA 1
ATOM 682 C C . ILE A 1 88 ? 3.052 5.816 9.071 1.00 95.94 88 ILE A C 1
ATOM 684 O O . ILE A 1 88 ? 2.730 6.925 9.475 1.00 95.94 88 ILE A O 1
ATOM 688 N N . LEU A 1 89 ? 2.333 4.724 9.348 1.00 96.06 89 LEU A N 1
ATOM 689 C CA . LEU A 1 89 ? 1.076 4.761 10.100 1.00 96.06 89 LEU A CA 1
ATOM 690 C C . LEU A 1 89 ? 1.226 5.473 11.451 1.00 96.06 89 LEU A C 1
ATOM 692 O O . LEU A 1 89 ? 0.360 6.247 11.825 1.00 96.06 89 LEU A O 1
ATOM 696 N N . ARG A 1 90 ? 2.333 5.259 12.174 1.00 95.25 90 ARG A N 1
ATOM 697 C CA . ARG A 1 90 ? 2.582 5.925 13.467 1.00 95.25 90 ARG A CA 1
ATOM 698 C C . ARG A 1 90 ? 2.823 7.433 13.348 1.00 95.25 90 ARG A C 1
ATOM 700 O O . ARG A 1 90 ? 2.695 8.136 14.338 1.00 95.25 90 ARG A O 1
ATOM 707 N N . ARG A 1 91 ? 3.246 7.915 12.178 1.00 93.69 91 ARG A N 1
ATOM 708 C CA . ARG A 1 91 ? 3.456 9.348 11.926 1.00 93.69 91 ARG A CA 1
ATOM 709 C C . ARG A 1 91 ? 2.157 10.055 11.564 1.00 93.69 91 ARG A C 1
ATOM 711 O O . ARG A 1 91 ? 1.986 11.203 11.942 1.00 93.69 91 ARG A O 1
ATOM 718 N N . GLU A 1 92 ? 1.286 9.367 10.832 1.00 90.12 92 GLU A N 1
ATOM 719 C CA . GLU A 1 92 ? 0.053 9.946 10.287 1.00 90.12 92 GLU A CA 1
ATOM 720 C C . GLU A 1 92 ? -1.145 9.799 11.240 1.00 90.12 92 GLU A C 1
ATOM 722 O O . GLU A 1 92 ? -2.066 10.606 11.191 1.00 90.12 92 GLU A O 1
ATOM 727 N N . LEU A 1 93 ? -1.145 8.782 12.108 1.00 89.94 93 LEU A N 1
ATOM 728 C CA . LEU A 1 93 ? -2.222 8.512 13.066 1.00 89.94 93 LEU A CA 1
ATOM 729 C C . LEU A 1 93 ? -1.889 9.047 14.461 1.00 89.94 93 LEU A C 1
ATOM 731 O O . LEU A 1 93 ? -0.730 9.024 14.882 1.00 89.94 93 LEU A O 1
ATOM 735 N N . SER A 1 94 ? -2.921 9.413 15.227 1.00 90.25 94 SER A N 1
ATOM 736 C CA . SER A 1 94 ? -2.774 9.628 16.671 1.00 90.25 94 SER A CA 1
ATOM 737 C C . SER A 1 94 ? -2.368 8.322 17.379 1.00 90.25 94 SER A C 1
ATOM 739 O O . SER A 1 94 ? -2.616 7.228 16.853 1.00 90.25 94 SER A O 1
ATOM 741 N N . PRO A 1 95 ? -1.772 8.384 18.583 1.00 93.50 95 PRO A N 1
ATOM 742 C CA . PRO A 1 95 ? -1.414 7.189 19.348 1.00 93.50 95 PRO A CA 1
ATOM 743 C C . PRO A 1 95 ? -2.586 6.216 19.558 1.00 93.50 95 PRO A C 1
ATOM 745 O O . PRO A 1 95 ? -2.426 5.005 19.398 1.00 93.50 95 PRO A O 1
ATOM 748 N N . GLU A 1 96 ? -3.779 6.731 19.856 1.00 91.12 96 GLU A N 1
ATOM 749 C CA . GLU A 1 96 ? -4.996 5.946 20.092 1.00 91.12 96 GLU A CA 1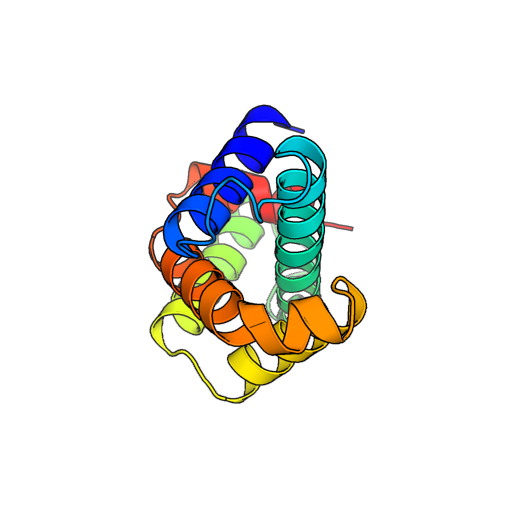
ATOM 750 C C . GLU A 1 96 ? -5.455 5.250 18.808 1.00 91.12 96 GLU A C 1
ATOM 752 O O . GLU A 1 96 ? -5.691 4.039 18.792 1.00 91.12 96 GLU A O 1
ATOM 757 N N . GLN A 1 97 ? -5.514 6.003 17.705 1.00 89.81 97 GLN A N 1
ATOM 758 C CA . GLN A 1 97 ? -5.871 5.481 16.386 1.00 89.81 97 GLN A CA 1
ATOM 759 C C . GLN A 1 97 ? -4.871 4.422 15.922 1.00 89.81 97 GLN A C 1
ATOM 761 O O . GLN A 1 97 ? -5.257 3.383 15.389 1.00 89.81 97 GLN A O 1
ATOM 766 N N . TYR A 1 98 ? -3.577 4.662 16.134 1.00 93.75 98 TYR A N 1
ATOM 767 C CA . TYR A 1 98 ? -2.527 3.721 15.780 1.00 93.75 98 TYR A CA 1
ATOM 768 C C . TYR A 1 98 ? -2.679 2.406 16.546 1.00 93.75 98 TYR A C 1
ATOM 770 O O . TYR A 1 98 ? -2.662 1.331 15.942 1.00 93.75 98 TYR A O 1
ATOM 778 N N . ASN A 1 99 ? -2.859 2.477 17.865 1.00 93.44 99 ASN A N 1
ATOM 779 C CA . ASN A 1 99 ? -3.022 1.289 18.700 1.00 93.44 99 ASN A CA 1
ATOM 780 C C . ASN A 1 99 ? -4.251 0.475 18.292 1.00 93.44 99 ASN A C 1
ATOM 782 O O . ASN A 1 99 ? -4.196 -0.753 18.279 1.00 93.44 99 ASN A O 1
ATOM 786 N N . LYS A 1 100 ? -5.328 1.155 17.897 1.00 91.31 100 LYS A N 1
ATOM 787 C CA . LYS A 1 100 ? -6.586 0.514 17.524 1.00 91.31 100 LYS A CA 1
ATOM 788 C C . LYS A 1 100 ? -6.599 -0.043 16.098 1.00 91.31 100 LYS A C 1
ATOM 790 O O . LYS A 1 100 ? -7.058 -1.159 15.882 1.00 91.31 100 LYS A O 1
ATOM 795 N N . TYR A 1 101 ? -6.083 0.706 15.123 1.00 92.12 101 TYR A N 1
ATOM 796 C CA . TYR A 1 101 ? -6.313 0.429 13.698 1.00 92.12 101 TYR A CA 1
ATOM 797 C C . TYR A 1 101 ? -5.063 0.020 12.913 1.00 92.12 101 TYR A C 1
ATOM 799 O O . TYR A 1 101 ? -5.187 -0.424 11.772 1.00 92.12 101 TYR A O 1
ATOM 807 N N . SER A 1 102 ? -3.852 0.135 13.475 1.00 94.00 102 SER A N 1
ATOM 808 C CA . SER A 1 102 ? -2.614 -0.066 12.698 1.00 94.00 102 SER A CA 1
ATOM 809 C C . SER A 1 102 ? -2.497 -1.445 12.052 1.00 94.00 102 SER A C 1
ATOM 811 O O . SER A 1 102 ? -1.976 -1.548 10.942 1.00 94.00 102 SER A O 1
ATOM 813 N N . LEU A 1 103 ? -2.971 -2.506 12.712 1.00 95.75 103 LEU A N 1
ATOM 814 C CA . LEU A 1 103 ? -2.930 -3.857 12.151 1.00 95.75 103 LEU A CA 1
ATOM 815 C C . LEU A 1 103 ? -3.925 -4.022 10.996 1.00 95.75 103 LEU A C 1
ATOM 817 O O . LEU A 1 103 ? -3.552 -4.547 9.948 1.00 95.75 103 LEU A O 1
ATOM 821 N N . ALA A 1 104 ? -5.156 -3.538 11.173 1.00 95.38 104 ALA A N 1
ATOM 822 C CA . ALA A 1 104 ? -6.193 -3.589 10.146 1.00 95.38 104 ALA A CA 1
ATOM 823 C C . ALA A 1 104 ? -5.784 -2.783 8.905 1.00 95.38 104 ALA A C 1
ATOM 825 O O . ALA A 1 104 ? -5.824 -3.299 7.791 1.00 95.38 104 ALA A O 1
ATOM 826 N N . LEU A 1 105 ? -5.281 -1.559 9.102 1.00 95.62 105 LEU A N 1
ATOM 827 C CA . LEU A 1 105 ? -4.786 -0.702 8.023 1.00 95.62 105 LEU A CA 1
ATOM 828 C C . LEU A 1 105 ? -3.570 -1.300 7.315 1.00 95.62 105 LEU A C 1
ATOM 830 O O . LEU A 1 105 ? -3.498 -1.264 6.091 1.00 95.62 105 LEU A O 1
ATOM 834 N N . LEU A 1 106 ? -2.625 -1.881 8.059 1.00 97.44 106 LEU A N 1
ATOM 835 C CA . LEU A 1 106 ? -1.481 -2.574 7.468 1.00 97.44 106 LEU A CA 1
ATOM 836 C C . LEU A 1 106 ? -1.930 -3.708 6.538 1.00 97.44 106 LEU A C 1
ATOM 838 O O . LEU A 1 106 ? -1.432 -3.807 5.419 1.00 97.44 106 LEU A O 1
ATOM 842 N N . ASN A 1 107 ? -2.843 -4.561 7.004 1.00 97.44 107 ASN A N 1
ATOM 843 C CA . ASN A 1 107 ? -3.338 -5.678 6.205 1.00 97.44 107 ASN A CA 1
ATOM 844 C C . ASN A 1 107 ? -4.112 -5.171 4.987 1.00 97.44 107 ASN A C 1
ATOM 846 O O . ASN A 1 107 ? -3.814 -5.591 3.876 1.00 97.44 107 ASN A O 1
ATOM 850 N N . ALA A 1 108 ? -4.997 -4.190 5.166 1.00 97.00 108 ALA A N 1
ATOM 851 C CA . ALA A 1 108 ? -5.752 -3.589 4.074 1.00 97.00 108 ALA A CA 1
ATOM 852 C C . ALA A 1 108 ? -4.855 -2.945 3.002 1.00 97.00 108 ALA A C 1
ATOM 854 O O . ALA A 1 108 ? -5.137 -3.073 1.810 1.00 97.00 108 ALA A O 1
ATOM 855 N N . LEU A 1 109 ? -3.761 -2.284 3.399 1.00 97.56 109 LEU A N 1
ATOM 856 C CA . LEU A 1 109 ? -2.773 -1.719 2.475 1.00 97.56 109 LEU A CA 1
ATOM 857 C C . LEU A 1 109 ? -2.075 -2.813 1.659 1.00 97.56 109 LEU A C 1
ATOM 859 O O . LEU A 1 109 ? -1.979 -2.693 0.440 1.00 97.56 109 LEU A O 1
ATOM 863 N N . LEU A 1 110 ? -1.620 -3.886 2.313 1.00 97.75 110 LEU A N 1
ATOM 864 C CA . LEU A 1 110 ? -0.950 -5.004 1.642 1.00 97.75 110 LEU A CA 1
ATOM 865 C C . LEU A 1 110 ? -1.913 -5.749 0.707 1.00 97.75 110 LEU A C 1
ATOM 867 O O . LEU A 1 110 ? -1.593 -5.926 -0.466 1.00 97.75 110 LEU A O 1
ATOM 871 N N . ASP A 1 111 ? -3.116 -6.077 1.189 1.00 97.44 111 ASP A N 1
ATOM 872 C CA . ASP A 1 111 ? -4.186 -6.712 0.411 1.00 97.44 111 ASP A CA 1
ATOM 873 C C . ASP A 1 111 ? -4.605 -5.857 -0.786 1.00 97.44 111 ASP A C 1
ATOM 875 O O . ASP A 1 111 ? -5.031 -6.376 -1.815 1.00 97.44 111 ASP A O 1
ATOM 879 N N . THR A 1 112 ? -4.587 -4.531 -0.650 1.00 97.25 112 THR A N 1
ATOM 880 C CA . THR A 1 112 ? -4.901 -3.641 -1.771 1.00 97.25 112 THR A CA 1
ATOM 881 C C . THR A 1 112 ? -3.749 -3.627 -2.762 1.00 97.25 112 THR A C 1
ATOM 883 O O . THR A 1 112 ? -3.998 -3.850 -3.939 1.00 97.25 112 THR A O 1
ATOM 886 N N . GLY A 1 113 ? -2.505 -3.463 -2.297 1.00 96.19 113 GLY A N 1
ATOM 887 C CA . GLY A 1 113 ? -1.314 -3.446 -3.153 1.00 96.19 113 GLY A CA 1
ATOM 888 C C . GLY A 1 113 ? -1.122 -4.723 -3.981 1.00 96.19 113 GLY A C 1
ATOM 889 O O . GLY A 1 113 ? -0.732 -4.645 -5.141 1.00 96.19 113 GLY A O 1
ATOM 890 N N . GLU A 1 114 ? -1.478 -5.885 -3.429 1.00 96.19 114 GLU A N 1
ATOM 891 C CA . GLU A 1 114 ? -1.477 -7.174 -4.139 1.00 96.19 114 GLU A CA 1
ATOM 892 C C . GLU A 1 114 ? -2.459 -7.188 -5.325 1.00 96.19 114 GLU A C 1
ATOM 894 O O . GLU A 1 114 ? -2.175 -7.766 -6.373 1.00 96.19 114 GLU A O 1
ATOM 899 N N . ASN A 1 115 ? -3.594 -6.502 -5.175 1.00 96.69 115 ASN A N 1
ATOM 900 C CA . ASN A 1 115 ? -4.729 -6.547 -6.095 1.00 96.69 115 ASN A CA 1
ATOM 901 C C . ASN A 1 115 ? -4.873 -5.286 -6.965 1.00 96.69 115 ASN A C 1
ATOM 903 O O . ASN A 1 115 ? -5.912 -5.103 -7.599 1.00 96.69 115 ASN A O 1
ATOM 907 N N . LEU A 1 116 ? -3.862 -4.413 -7.002 1.00 95.94 116 LEU A N 1
ATOM 908 C CA . LEU A 1 116 ? -3.884 -3.243 -7.880 1.00 95.94 116 LEU A CA 1
ATOM 909 C C . LEU A 1 116 ? -3.837 -3.670 -9.352 1.00 95.94 116 LEU A C 1
ATOM 911 O O . LEU A 1 116 ? -3.038 -4.529 -9.756 1.00 95.94 116 LEU A O 1
ATOM 915 N N . ASN A 1 117 ? -4.672 -3.026 -10.165 1.00 95.50 117 ASN A N 1
ATOM 916 C CA . ASN A 1 117 ? -4.589 -3.140 -11.617 1.00 95.50 117 ASN A CA 1
ATOM 917 C C . ASN A 1 117 ? -3.522 -2.184 -12.194 1.00 95.50 117 ASN A C 1
ATOM 919 O O . ASN A 1 117 ? -2.957 -1.349 -11.487 1.00 95.50 117 ASN A O 1
ATOM 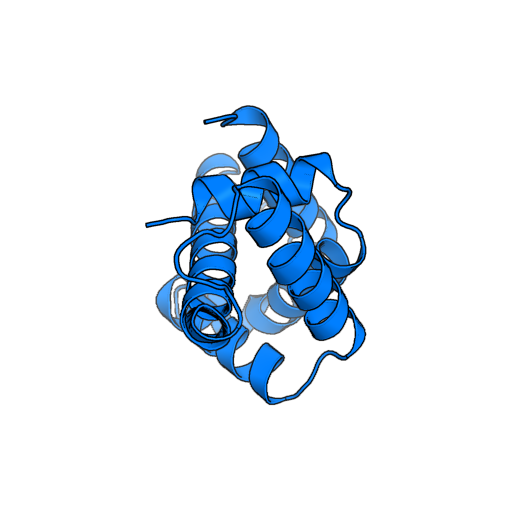923 N N . ASN A 1 118 ? -3.227 -2.312 -13.490 1.00 93.06 118 ASN A N 1
ATOM 924 C CA . ASN A 1 118 ? -2.161 -1.534 -14.131 1.00 93.06 118 ASN A CA 1
ATOM 925 C C . ASN A 1 118 ? -2.438 -0.021 -14.142 1.00 93.06 118 ASN A C 1
ATOM 927 O O . ASN A 1 118 ? -1.505 0.765 -13.989 1.00 93.06 118 ASN A O 1
ATOM 931 N N . GLU A 1 119 ? -3.701 0.391 -14.275 1.00 93.56 119 GLU A N 1
ATOM 932 C CA . GLU A 1 119 ? -4.090 1.807 -14.245 1.00 93.56 119 GLU A CA 1
ATOM 933 C C . GLU A 1 119 ? -3.887 2.412 -12.851 1.00 93.56 119 GLU A C 1
ATOM 935 O O . GLU A 1 119 ? -3.370 3.518 -12.713 1.00 93.56 119 GLU A O 1
ATOM 940 N N . GLU A 1 120 ? -4.251 1.675 -11.801 1.00 95.12 120 GLU A N 1
ATOM 941 C CA . GLU A 1 120 ? -4.049 2.098 -10.416 1.00 95.12 120 GLU A CA 1
ATOM 942 C C . GLU A 1 120 ? -2.563 2.185 -10.067 1.00 95.12 120 GLU A C 1
ATOM 944 O O . GLU A 1 120 ? -2.145 3.120 -9.386 1.00 95.12 120 GLU A O 1
ATOM 949 N N . ILE A 1 121 ? -1.756 1.243 -10.560 1.00 94.50 121 ILE A N 1
ATOM 950 C CA . ILE A 1 121 ? -0.299 1.268 -10.396 1.00 94.50 121 ILE A CA 1
ATOM 951 C C . ILE A 1 121 ? 0.294 2.506 -11.061 1.00 94.50 121 ILE A C 1
ATOM 953 O O . ILE A 1 121 ? 1.029 3.236 -10.398 1.00 94.50 121 ILE A O 1
ATOM 957 N N . SER A 1 122 ? -0.033 2.762 -12.332 1.00 94.06 122 SER A N 1
ATOM 958 C CA . SER A 1 122 ? 0.437 3.959 -13.045 1.00 94.06 122 SER A CA 1
ATOM 959 C C . SER A 1 122 ? 0.027 5.224 -12.291 1.00 94.06 122 SER A C 1
ATOM 961 O O . SER A 1 122 ? 0.883 6.052 -11.982 1.00 94.06 122 SER A O 1
ATOM 963 N N . CYS A 1 123 ? -1.233 5.309 -11.847 1.00 94.69 123 CYS A N 1
ATOM 964 C CA . CYS A 1 123 ? -1.726 6.433 -11.056 1.00 94.69 123 CYS A CA 1
ATOM 965 C C . CYS A 1 123 ? -0.903 6.667 -9.776 1.00 94.69 123 CYS A C 1
ATOM 967 O O . CYS A 1 123 ? -0.511 7.802 -9.497 1.00 94.69 123 CYS A O 1
ATOM 969 N N . LEU A 1 124 ? -0.617 5.616 -8.999 1.00 94.81 124 LEU A N 1
ATOM 970 C CA . LEU A 1 124 ? 0.152 5.728 -7.756 1.00 94.81 124 LEU A CA 1
ATOM 971 C C . LEU A 1 124 ? 1.621 6.069 -7.999 1.00 94.81 124 LEU A C 1
ATOM 973 O O . LEU A 1 124 ? 2.179 6.897 -7.279 1.00 94.81 124 LEU A O 1
ATOM 977 N N . VAL A 1 125 ? 2.249 5.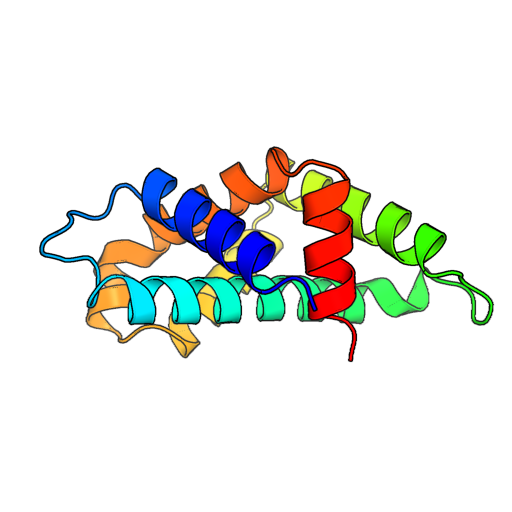432 -8.988 1.00 93.31 125 VAL A N 1
ATOM 978 C CA . VAL A 1 125 ? 3.660 5.649 -9.324 1.00 93.31 125 VAL A CA 1
ATOM 979 C C . VAL A 1 125 ? 3.877 7.085 -9.789 1.00 93.31 125 VAL A C 1
ATOM 981 O O . VAL A 1 125 ? 4.796 7.742 -9.301 1.00 93.31 125 VAL A O 1
ATOM 984 N N . GLU A 1 126 ? 3.010 7.596 -10.660 1.00 91.69 126 GLU A N 1
ATOM 985 C CA . GLU A 1 126 ? 3.072 8.971 -11.159 1.00 91.69 126 GLU A CA 1
ATOM 986 C C . GLU A 1 126 ? 2.759 10.000 -10.070 1.00 91.69 126 GLU A C 1
ATOM 988 O O . GLU A 1 126 ? 3.462 10.999 -9.957 1.00 91.69 126 GLU A O 1
ATOM 993 N N . ALA A 1 127 ? 1.743 9.756 -9.233 1.00 92.19 127 ALA A N 1
ATOM 994 C CA . ALA A 1 127 ? 1.377 10.675 -8.151 1.00 92.19 127 ALA A CA 1
ATOM 995 C C . ALA A 1 127 ? 2.431 10.739 -7.031 1.00 92.19 127 ALA A C 1
ATOM 997 O O . ALA A 1 127 ? 2.546 11.748 -6.330 1.00 92.19 127 ALA A O 1
ATOM 998 N N . ALA A 1 128 ? 3.181 9.654 -6.830 1.00 90.88 128 ALA A N 1
ATOM 999 C CA . ALA A 1 128 ? 4.250 9.589 -5.846 1.00 90.88 128 ALA A CA 1
ATOM 1000 C C . ALA A 1 128 ? 5.558 10.213 -6.347 1.00 90.88 128 ALA A C 1
ATOM 1002 O O . ALA A 1 128 ? 6.305 10.723 -5.510 1.00 90.88 128 ALA A O 1
ATOM 1003 N N . ASN A 1 129 ? 5.809 10.177 -7.663 1.00 79.94 129 ASN A N 1
ATOM 1004 C CA . ASN A 1 129 ? 7.062 10.604 -8.283 1.00 79.94 129 ASN A CA 1
ATOM 1005 C C . ASN A 1 129 ? 7.369 12.070 -7.926 1.00 79.94 129 ASN A C 1
ATOM 1007 O O . ASN A 1 129 ? 6.612 12.975 -8.282 1.00 79.94 129 ASN A O 1
ATOM 1011 N N . VAL A 1 130 ? 8.467 12.266 -7.190 1.00 56.53 130 VAL A N 1
ATOM 1012 C CA . VAL A 1 130 ? 9.057 13.573 -6.853 1.00 56.53 130 VAL A CA 1
ATOM 1013 C C . VAL A 1 130 ? 10.065 13.950 -7.929 1.00 56.53 130 VAL A C 1
ATOM 1015 O O . VAL A 1 130 ? 10.804 13.041 -8.372 1.00 56.53 130 VAL A O 1
#

Sequence (130 aa):
MNNTQLKNIGSKVLAKANISEDEKFGSVIAILMIISIILTVIRVLQECNKNKLSASCTAADKCSLYGAEIKEYSIRRGWFTKMRIKKILRRELSPEQYNKYSLALLNALLDTGENLNNEEISCLVEAANV

Foldseek 3Di:
DPVVLLLVLLVQLVVQLPDDPVRCPPVVVSSVLSSVLLLVLLLVLCVVCVVVDDPPDDLVNLLVVSLVVLQVCLVVVDPVSLVVSLVSLPVSDDPVCSVVRVVSSSNSSSVSSNVDDSVSSSVSSVVSPD

Secondary structure (DSSP, 8-state):
--HHHHHHHHHHHHHHHT--T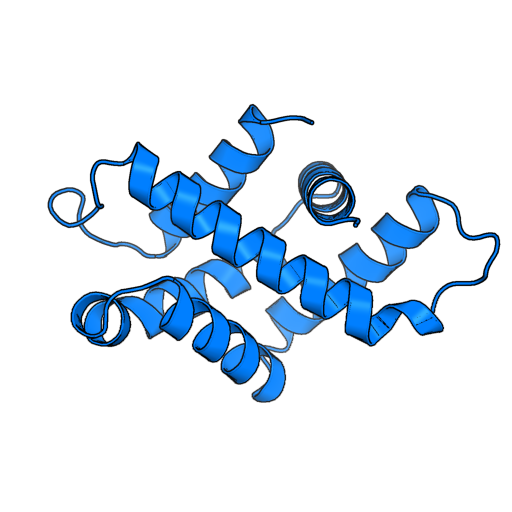TTSSTTHHHHHHHHHHHHHHHHHHHHHHGGGS-TT--HHHHHHHHHHHHHHHHHH--HHHHHHHHHHHHHHS-HHHHHHHHHHHHHHHHHHHHT--HHHHHHHHHHH--

pLDDT: mean 90.26, std 8.94, range [55.0, 97.75]

Radius of gyration: 14.41 Å; chains: 1; bounding box: 38×25×40 Å